Protein AF-A0A443SKQ0-F1 (afdb_monomer)

Mean predicted aligned error: 6.82 Å

Sequence (87 aa):
MPPVTSAHWSGVRSAHSPGSVCPQNVPNIKNETEALKKMTSGRLNTLKKLIPLLQNQSEDCLYLNIYAPAIAKVEKRNERAKVAVKL

Secondary structure (DSSP, 8-state):
-PPPPPPP-SS----SS--PBPP------S-HHHHHHHS-HHHHHHHHHHGGGG-SB-S----------SS--TT-TTPPPPP----

InterPro domains:
  IPR002018 Carboxylesterase, type B [PF00135] (2-75)
  IPR019819 Carboxylesterase type B, conserved site [PS00941] (59-69)
  IPR029058 Alpha/Beta hydrolase fold [G3DSA:3.40.50.1820] (1-86)
  IPR029058 Alpha/Beta hydrolase fold [SSF53474] (2-72)
  IPR051093 Neuroligin and Bile salt-activated lipase [PTHR43903] (1-76)

Radius of gyration: 19.08 Å; Cα contacts (8 Å, |Δi|>4): 35; chains: 1; bounding box: 36×23×56 Å

pLDDT: mean 88.93, std 9.4, range [57.56, 96.06]

Foldseek 3Di:
DPDDDDDDDPDDDDDPDQDAAEDDDQDDCPDVVVVVVVDPPVVSVVSVVCVVVNPRHDNPHPDDDDDDDPDDPPPCPPDDDDDDDDD

Organism: NCBI:txid299467

Solvent-accessible surface area (backbone atoms only — not comparable to full-atom values): 6331 Å² total; per-residue (Å²): 131,80,90,71,84,78,81,87,76,83,86,84,80,89,77,91,65,85,72,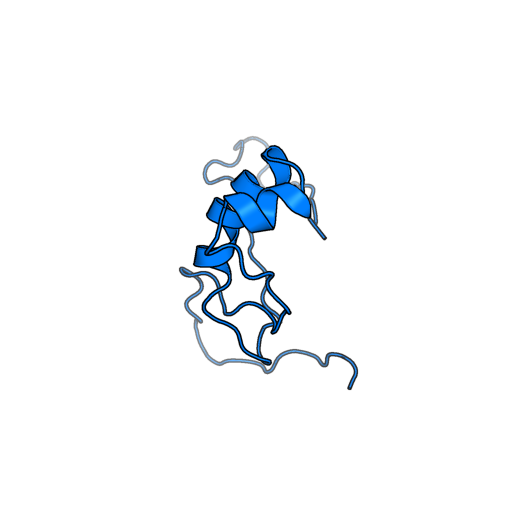41,37,59,74,70,92,73,80,85,59,89,50,58,76,64,38,55,76,76,40,56,70,71,58,51,56,52,46,66,67,45,52,75,79,59,66,56,56,30,91,76,28,97,69,87,84,88,88,74,75,92,72,67,76,78,89,50,91,83,63,83,77,88,84,86,85,87,128

Structure (mmCIF, N/CA/C/O backbone):
data_AF-A0A443SKQ0-F1
#
_entry.id   AF-A0A443SKQ0-F1
#
loop_
_atom_site.group_PDB
_atom_site.id
_atom_site.type_symbol
_atom_site.label_atom_id
_atom_site.label_alt_id
_atom_site.label_comp_id
_atom_site.label_asym_id
_atom_site.label_entity_id
_atom_site.label_seq_id
_atom_site.pdbx_PDB_ins_code
_atom_site.Cartn_x
_atom_site.Cartn_y
_atom_site.Cartn_z
_atom_site.occupancy
_atom_site.B_iso_or_equiv
_atom_site.auth_seq_id
_atom_site.auth_comp_id
_atom_site.auth_asym_id
_atom_site.auth_atom_id
_atom_site.pdbx_PDB_model_num
ATOM 1 N N . MET A 1 1 ? 18.288 12.855 6.362 1.00 79.94 1 MET A N 1
ATOM 2 C CA . MET A 1 1 ? 18.841 12.818 4.992 1.00 79.94 1 MET A CA 1
ATOM 3 C C . MET A 1 1 ? 17.677 12.967 4.024 1.00 79.94 1 MET A C 1
ATOM 5 O O . MET A 1 1 ? 16.680 12.289 4.247 1.00 79.94 1 MET A O 1
ATOM 9 N N . PRO A 1 2 ? 17.726 13.880 3.040 1.00 90.62 2 PRO A N 1
ATOM 10 C CA . PRO A 1 2 ? 16.692 13.935 2.010 1.00 90.62 2 PRO A CA 1
ATOM 11 C C . PRO A 1 2 ? 16.713 12.643 1.173 1.00 90.62 2 PRO A C 1
ATOM 13 O O . PRO A 1 2 ? 17.775 12.026 1.054 1.00 90.62 2 PRO A O 1
ATOM 16 N N . PRO A 1 3 ? 15.573 12.211 0.606 1.00 90.81 3 PRO A N 1
ATOM 17 C CA . PRO A 1 3 ? 15.557 11.069 -0.296 1.00 90.81 3 PRO A CA 1
ATOM 18 C C . PRO A 1 3 ? 16.407 11.375 -1.533 1.00 90.81 3 PRO A C 1
ATOM 20 O O . PRO A 1 3 ? 16.316 12.458 -2.113 1.00 90.81 3 PRO A O 1
ATOM 23 N N . VAL A 1 4 ? 17.239 10.413 -1.920 1.00 94.62 4 VAL A N 1
ATOM 24 C CA . VAL A 1 4 ? 18.066 10.475 -3.130 1.00 94.62 4 VAL A CA 1
ATOM 25 C C . VAL A 1 4 ? 17.433 9.645 -4.243 1.00 94.62 4 VAL A C 1
ATOM 27 O O . VAL A 1 4 ? 16.501 8.873 -4.009 1.00 94.62 4 VAL A O 1
ATOM 30 N N . THR A 1 5 ? 17.930 9.799 -5.468 1.00 93.00 5 THR A N 1
ATOM 31 C CA . THR A 1 5 ? 17.525 8.943 -6.583 1.00 93.00 5 THR A CA 1
ATOM 32 C C . THR A 1 5 ? 17.837 7.481 -6.269 1.00 93.00 5 THR A C 1
ATOM 34 O O . THR A 1 5 ? 18.902 7.153 -5.746 1.00 93.00 5 THR A O 1
ATOM 37 N N . SER A 1 6 ? 16.896 6.588 -6.580 1.00 90.56 6 SER A N 1
ATOM 38 C CA . SER A 1 6 ? 17.094 5.150 -6.395 1.00 90.56 6 SER A CA 1
ATOM 39 C C . SER A 1 6 ? 18.274 4.650 -7.229 1.00 90.56 6 SER A C 1
ATOM 41 O O . SER A 1 6 ? 18.468 5.106 -8.358 1.00 90.56 6 SER A O 1
ATOM 43 N N . ALA A 1 7 ? 19.008 3.661 -6.718 1.00 89.62 7 ALA A N 1
ATOM 44 C CA . ALA A 1 7 ? 20.063 3.004 -7.479 1.00 89.62 7 ALA A CA 1
ATOM 45 C C . ALA A 1 7 ? 19.511 2.344 -8.756 1.00 89.62 7 ALA A C 1
ATOM 47 O O . ALA A 1 7 ? 18.425 1.757 -8.757 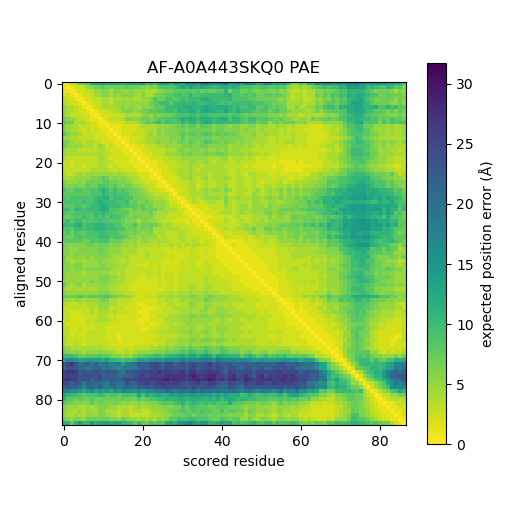1.00 89.62 7 ALA A O 1
ATOM 48 N N . HIS A 1 8 ? 20.281 2.419 -9.842 1.00 93.62 8 HIS A N 1
ATOM 49 C CA . HIS A 1 8 ? 19.983 1.670 -11.058 1.00 93.62 8 HIS A CA 1
ATOM 50 C C . HIS A 1 8 ? 20.173 0.169 -10.811 1.00 93.62 8 HIS A C 1
ATOM 52 O O . HIS A 1 8 ? 21.101 -0.240 -10.114 1.00 93.62 8 HIS A O 1
ATOM 58 N N . TRP A 1 9 ? 19.313 -0.654 -11.407 1.00 93.56 9 TRP A N 1
ATOM 59 C CA . TRP A 1 9 ? 19.446 -2.109 -11.397 1.00 93.56 9 TRP A CA 1
ATOM 60 C C . TRP A 1 9 ? 19.682 -2.624 -12.818 1.00 93.56 9 TRP A C 1
ATOM 62 O O . TRP A 1 9 ? 19.255 -2.004 -13.794 1.00 93.56 9 TRP A O 1
ATOM 72 N N . SER A 1 10 ? 20.362 -3.762 -12.944 1.00 95.50 10 SER A N 1
ATOM 73 C CA . SER A 1 10 ? 20.505 -4.470 -14.215 1.00 95.50 10 SER A CA 1
ATOM 74 C C . SER A 1 10 ? 19.362 -5.474 -14.404 1.00 95.50 10 SER A C 1
ATOM 76 O O . SER A 1 10 ? 18.905 -6.112 -13.456 1.00 95.50 10 SER A O 1
ATOM 78 N N . GLY A 1 11 ? 18.882 -5.617 -15.641 1.00 94.81 11 GLY A N 1
ATOM 79 C CA . GLY A 1 11 ? 17.832 -6.579 -15.986 1.00 94.81 11 GLY A CA 1
ATOM 80 C C . GLY A 1 11 ? 16.436 -6.218 -15.458 1.00 94.81 11 GLY A C 1
ATOM 81 O O . GLY A 1 11 ? 16.067 -5.048 -15.347 1.00 94.81 11 GLY A O 1
ATOM 82 N N . VAL A 1 12 ? 15.629 -7.244 -15.176 1.00 94.62 12 VAL A N 1
ATOM 83 C CA . VAL A 1 12 ? 14.223 -7.108 -14.759 1.00 94.62 12 VAL A CA 1
ATOM 84 C C . VAL A 1 12 ? 14.096 -7.358 -13.258 1.00 94.62 12 VAL A C 1
ATOM 86 O O . VAL A 1 12 ? 14.514 -8.401 -12.760 1.00 94.62 12 VAL A O 1
ATOM 89 N N . ARG A 1 13 ? 13.469 -6.423 -12.536 1.00 92.44 13 ARG A N 1
ATOM 90 C CA . ARG A 1 13 ? 13.166 -6.560 -11.105 1.00 92.44 13 ARG A CA 1
ATOM 91 C C . ARG A 1 13 ? 11.733 -7.058 -10.913 1.00 92.44 13 ARG A C 1
ATOM 93 O O . ARG A 1 13 ? 10.803 -6.498 -11.486 1.00 92.44 13 ARG A O 1
ATOM 100 N N . SER A 1 14 ? 11.547 -8.089 -10.089 1.00 94.38 14 SER A N 1
ATOM 101 C CA . SER A 1 14 ? 10.212 -8.597 -9.741 1.00 94.38 14 SER A CA 1
ATOM 102 C C . SER A 1 14 ? 9.472 -7.615 -8.823 1.00 94.38 14 SER A C 1
ATOM 104 O O . SER A 1 14 ? 10.033 -7.176 -7.820 1.00 94.38 14 SER A O 1
ATOM 106 N N . ALA A 1 15 ? 8.216 -7.298 -9.155 1.00 94.19 15 ALA A N 1
ATOM 107 C CA . ALA A 1 15 ? 7.359 -6.354 -8.424 1.00 94.19 15 ALA A CA 1
ATOM 108 C C . ALA A 1 15 ? 5.945 -6.921 -8.162 1.00 94.19 15 ALA A C 1
ATOM 110 O O . ALA A 1 15 ? 4.955 -6.198 -8.191 1.00 94.19 15 ALA A O 1
ATOM 111 N N . HIS A 1 16 ? 5.846 -8.237 -7.950 1.00 94.75 16 HIS A N 1
ATOM 112 C CA . HIS A 1 16 ? 4.568 -8.941 -7.756 1.00 94.75 16 HIS A CA 1
ATOM 113 C C . HIS A 1 16 ? 4.020 -8.845 -6.325 1.00 94.75 16 HIS A C 1
ATOM 115 O O . HIS A 1 16 ? 2.825 -9.037 -6.110 1.00 94.75 16 HIS A O 1
ATOM 121 N N . SER A 1 17 ? 4.887 -8.552 -5.355 1.00 92.44 17 SER A N 1
ATOM 122 C CA . SER A 1 17 ? 4.541 -8.438 -3.938 1.00 92.44 17 SER A CA 1
ATOM 123 C C . SER A 1 17 ? 4.749 -7.003 -3.460 1.00 92.44 17 SER A C 1
ATOM 125 O O . SER A 1 17 ? 5.669 -6.337 -3.944 1.00 92.44 17 SER A O 1
ATOM 127 N N . PRO A 1 18 ? 3.946 -6.522 -2.495 1.00 91.69 18 PRO A N 1
ATOM 128 C CA . PRO A 1 18 ? 4.188 -5.225 -1.882 1.00 91.69 18 PRO A CA 1
ATOM 129 C C . PRO A 1 18 ? 5.541 -5.217 -1.153 1.00 91.69 18 PRO A C 1
ATOM 131 O O . PRO A 1 18 ? 5.929 -6.210 -0.533 1.00 91.69 18 PRO A O 1
ATOM 134 N N . GLY A 1 19 ? 6.251 -4.090 -1.238 1.00 92.25 19 GLY A N 1
ATOM 135 C CA . GLY A 1 19 ? 7.491 -3.860 -0.492 1.00 92.25 19 GLY A CA 1
ATOM 136 C C . GLY A 1 19 ? 7.262 -3.706 1.016 1.00 92.25 19 GLY A C 1
ATOM 137 O O . GLY A 1 19 ? 6.126 -3.702 1.495 1.00 92.25 19 GLY A O 1
ATOM 138 N N . SER A 1 20 ? 8.355 -3.561 1.768 1.00 95.12 20 SER A N 1
ATOM 139 C CA . SER A 1 20 ? 8.315 -3.214 3.192 1.00 95.12 20 SER A CA 1
ATOM 140 C C . SER A 1 20 ? 7.675 -1.847 3.413 1.00 95.12 20 SER A C 1
ATOM 142 O O . SER A 1 20 ? 7.843 -0.914 2.625 1.00 95.12 20 SER A O 1
ATOM 144 N N . VAL A 1 21 ? 6.950 -1.724 4.520 1.00 95.69 21 VAL A N 1
ATOM 145 C CA . VAL A 1 21 ? 6.391 -0.450 4.977 1.00 95.69 21 VAL A CA 1
ATOM 146 C C . VAL A 1 21 ? 7.405 0.295 5.838 1.00 95.69 21 VAL A C 1
ATOM 148 O O . VAL A 1 21 ? 8.306 -0.305 6.425 1.00 95.69 21 VAL A O 1
ATOM 151 N N . CYS A 1 22 ? 7.254 1.614 5.936 1.00 95.75 22 CYS A N 1
ATOM 152 C CA . CYS A 1 22 ? 8.142 2.415 6.770 1.00 95.75 22 CYS A CA 1
ATOM 153 C C . CYS A 1 22 ? 7.932 2.121 8.262 1.00 95.75 22 CYS A C 1
ATOM 155 O O . CYS A 1 22 ? 6.799 1.803 8.658 1.00 95.75 22 CYS A O 1
ATOM 157 N N . PRO A 1 23 ? 8.975 2.274 9.100 1.00 95.88 23 PRO A N 1
ATOM 158 C CA . PRO A 1 23 ? 8.855 2.089 10.534 1.00 95.88 23 PRO A CA 1
ATOM 159 C C . PRO A 1 23 ? 7.857 3.097 11.097 1.00 95.88 23 PRO A C 1
ATOM 161 O O . PRO A 1 23 ? 7.968 4.303 10.872 1.00 95.88 23 PRO A O 1
ATOM 164 N N . GLN A 1 24 ? 6.851 2.597 11.804 1.00 93.25 24 GLN A N 1
ATOM 165 C CA . GLN A 1 24 ? 5.767 3.409 12.337 1.00 93.25 24 GLN A CA 1
ATOM 166 C C . GLN A 1 24 ? 5.352 2.912 13.717 1.00 93.25 24 GLN A C 1
ATOM 168 O O . GLN A 1 24 ? 5.365 1.716 14.008 1.00 93.25 24 GLN A O 1
ATOM 173 N N . ASN A 1 25 ? 4.928 3.837 14.573 1.00 91.94 25 ASN A N 1
ATOM 174 C CA . ASN A 1 25 ? 4.445 3.490 15.901 1.00 91.94 25 ASN A CA 1
ATOM 175 C C . ASN A 1 25 ? 2.990 3.001 15.830 1.00 91.94 25 ASN A C 1
ATOM 177 O O . ASN A 1 25 ? 2.046 3.795 15.880 1.00 91.94 25 ASN A O 1
ATOM 181 N N . VAL A 1 26 ? 2.809 1.687 15.674 1.00 89.81 26 VAL A N 1
ATOM 182 C CA . VAL A 1 26 ? 1.480 1.068 15.635 1.00 89.81 26 VAL A CA 1
ATOM 183 C C . VAL A 1 26 ? 0.877 0.965 17.045 1.00 89.81 26 VAL A C 1
ATOM 185 O O . VAL A 1 26 ? 1.531 0.474 17.967 1.00 89.81 26 VAL A O 1
ATOM 188 N N . PRO A 1 27 ? -0.384 1.387 17.255 1.00 89.56 27 PRO A N 1
ATOM 189 C CA . PRO A 1 27 ? -1.026 1.264 18.556 1.00 89.56 27 PRO A CA 1
ATOM 190 C C . PRO A 1 27 ? -1.293 -0.207 18.890 1.00 89.56 27 PRO A C 1
ATOM 192 O O . PRO A 1 27 ? -1.790 -0.971 18.061 1.00 89.56 27 PRO A O 1
ATOM 195 N N . ASN A 1 28 ? -1.020 -0.599 20.133 1.00 87.62 28 ASN A N 1
ATOM 196 C CA . ASN A 1 28 ? -1.345 -1.937 20.609 1.00 87.62 28 ASN A CA 1
ATOM 197 C C . ASN A 1 28 ? -2.863 -2.068 20.826 1.00 87.62 28 ASN A C 1
ATOM 199 O O . ASN A 1 28 ? -3.425 -1.421 21.708 1.00 87.62 28 ASN A O 1
ATOM 203 N N . ILE A 1 29 ? -3.510 -2.916 20.022 1.00 89.69 29 ILE A N 1
ATOM 204 C CA . ILE A 1 29 ? -4.954 -3.189 20.085 1.00 89.69 29 ILE A CA 1
ATOM 205 C C . ILE A 1 29 ? -5.285 -4.606 20.578 1.00 89.69 29 ILE A C 1
ATOM 207 O O . ILE A 1 29 ? -6.407 -5.063 20.379 1.00 89.69 29 ILE A O 1
ATOM 211 N N . LYS A 1 30 ? -4.332 -5.314 21.206 1.00 87.75 30 LYS A N 1
ATOM 212 C CA . LYS A 1 30 ? -4.557 -6.679 21.724 1.00 87.75 30 LYS A CA 1
ATOM 213 C C . LYS A 1 30 ? -5.757 -6.744 22.680 1.00 87.75 30 LYS A C 1
ATOM 215 O O . LYS A 1 30 ? -6.522 -7.699 22.626 1.00 87.75 30 LYS A O 1
ATOM 220 N N . ASN A 1 31 ? -5.936 -5.708 23.504 1.00 91.38 31 ASN A N 1
ATOM 221 C CA . ASN A 1 31 ? -7.058 -5.578 24.432 1.00 91.38 31 ASN A CA 1
ATOM 222 C C . ASN A 1 31 ? -8.141 -4.668 23.844 1.00 91.38 31 ASN A C 1
ATOM 224 O O . ASN A 1 31 ? -8.030 -3.441 23.894 1.00 91.38 31 ASN A O 1
ATOM 228 N N . GLU A 1 32 ? -9.217 -5.257 23.324 1.00 87.94 32 GLU A N 1
ATOM 229 C CA . GLU A 1 32 ? -10.294 -4.491 22.683 1.00 87.94 32 GLU A CA 1
ATOM 230 C C . GLU A 1 32 ? -10.996 -3.534 23.650 1.00 87.94 32 GLU A C 1
ATOM 232 O O . GLU A 1 32 ? -11.225 -2.374 23.313 1.00 87.94 32 GLU A O 1
ATOM 237 N N . THR A 1 33 ? -11.273 -3.977 24.878 1.00 88.94 33 THR A N 1
ATOM 238 C CA . THR A 1 33 ? -11.945 -3.165 25.903 1.00 88.94 33 THR A CA 1
ATOM 239 C C . THR A 1 33 ? -11.131 -1.930 26.287 1.00 88.94 33 THR A C 1
ATOM 24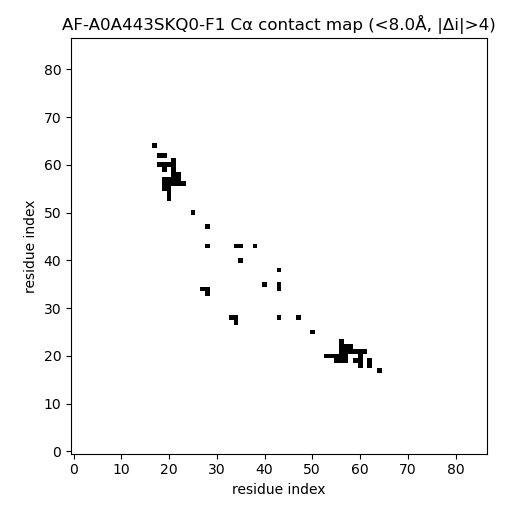1 O O . THR A 1 33 ? -11.690 -0.861 26.520 1.00 88.94 33 THR A O 1
ATOM 244 N N . GLU A 1 34 ? -9.802 -2.044 26.339 1.00 89.62 34 GLU A N 1
ATOM 245 C CA . GLU A 1 34 ? -8.915 -0.908 26.616 1.00 89.62 34 GLU A CA 1
ATOM 246 C C . GLU A 1 34 ? -8.744 -0.005 25.395 1.00 89.62 34 GLU A C 1
ATOM 248 O O . GLU A 1 34 ? -8.696 1.219 25.531 1.00 89.62 34 GLU A O 1
ATOM 253 N N . ALA A 1 35 ? -8.691 -0.588 24.196 1.00 89.88 35 ALA A N 1
ATOM 254 C CA . ALA A 1 35 ? -8.623 0.165 22.953 1.00 89.88 35 ALA A CA 1
ATOM 255 C C . ALA A 1 35 ? -9.889 1.011 22.743 1.00 89.88 35 ALA A C 1
ATOM 257 O O . ALA A 1 35 ? -9.774 2.189 22.416 1.00 89.88 35 ALA A O 1
ATOM 258 N N . LEU A 1 36 ? -11.080 0.467 23.014 1.00 91.44 36 LEU A N 1
ATOM 259 C CA . LEU A 1 36 ? -12.362 1.175 22.889 1.00 91.44 36 LEU A CA 1
ATOM 260 C C . LEU A 1 36 ? -12.513 2.352 23.864 1.00 91.44 36 LEU A C 1
ATOM 262 O O . LEU A 1 36 ? -13.253 3.287 23.575 1.00 91.44 36 LEU A O 1
ATOM 266 N N . LYS A 1 37 ? -11.775 2.360 24.983 1.00 91.06 37 LYS A N 1
ATOM 267 C CA . LYS A 1 37 ? -11.691 3.543 25.860 1.00 91.06 37 LYS A CA 1
ATOM 268 C C . LYS A 1 37 ? -10.914 4.695 25.215 1.00 91.06 37 LYS A C 1
ATOM 270 O O . LYS A 1 37 ? -11.129 5.845 25.575 1.00 91.06 37 LYS A O 1
ATOM 275 N N . LYS A 1 38 ? -9.991 4.395 24.292 1.00 88.56 38 LYS A N 1
ATOM 276 C CA . LYS A 1 38 ? -9.097 5.372 23.644 1.00 88.56 38 LYS A CA 1
ATOM 277 C C . LYS A 1 38 ? -9.528 5.748 22.225 1.00 88.56 38 LYS A C 1
ATOM 279 O O . LYS A 1 38 ? -9.135 6.804 21.739 1.00 88.56 38 LYS A O 1
ATOM 284 N N . MET A 1 39 ? -10.270 4.888 21.528 1.00 90.44 39 MET A N 1
ATOM 285 C CA . MET A 1 39 ? -10.663 5.099 20.133 1.00 90.44 39 MET A CA 1
ATOM 286 C C . MET A 1 39 ? -12.054 4.549 19.819 1.00 90.44 39 MET A C 1
ATOM 288 O O . MET A 1 39 ? -12.543 3.638 20.478 1.00 90.44 39 MET A O 1
ATOM 292 N N . THR A 1 40 ? -12.670 5.063 18.754 1.00 94.38 40 THR A N 1
A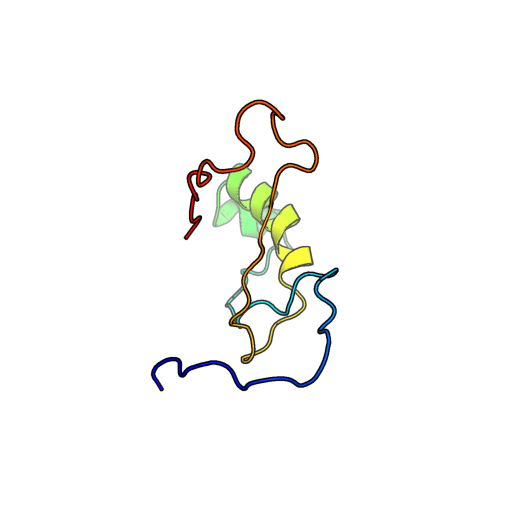TOM 293 C CA . THR A 1 40 ? -13.976 4.589 18.280 1.00 94.38 40 THR A CA 1
ATOM 294 C C . THR A 1 40 ? -13.906 3.173 17.701 1.00 94.38 40 THR A C 1
ATOM 296 O O . THR A 1 40 ? -12.882 2.747 17.155 1.00 94.38 40 THR A O 1
ATOM 299 N N . SER A 1 41 ? -15.030 2.454 17.751 1.00 92.56 41 SER A N 1
ATOM 300 C CA . SER A 1 41 ? -15.174 1.100 17.195 1.00 92.56 41 SER A CA 1
ATOM 301 C C . SER A 1 41 ? -14.819 1.023 15.704 1.00 92.56 41 SER A C 1
ATOM 303 O O . SER A 1 41 ? -14.138 0.093 15.274 1.00 92.56 41 SER A O 1
ATOM 305 N N . GLY A 1 42 ? -15.201 2.034 14.916 1.00 93.69 42 GLY A N 1
ATOM 306 C CA . GLY A 1 42 ? -14.848 2.124 13.496 1.00 93.69 42 GLY A CA 1
ATOM 307 C C . GLY A 1 42 ? -13.336 2.196 13.264 1.00 93.69 42 GLY A C 1
ATOM 308 O O . GLY A 1 42 ? -12.802 1.470 12.426 1.00 93.69 42 GLY A O 1
ATOM 309 N N . ARG A 1 43 ? -12.620 3.012 14.049 1.00 93.50 43 ARG A N 1
ATOM 310 C CA . ARG A 1 43 ? -11.156 3.118 13.959 1.00 93.50 43 ARG A CA 1
ATOM 311 C C . ARG A 1 43 ? -10.473 1.811 14.356 1.00 93.50 43 ARG A C 1
ATOM 313 O O . ARG A 1 43 ? -9.545 1.386 13.671 1.00 93.50 43 ARG A O 1
ATOM 320 N N . LEU A 1 44 ? -10.953 1.166 15.416 1.00 93.94 44 LEU A N 1
ATOM 321 C CA . LEU A 1 44 ? -10.446 -0.125 15.876 1.00 93.94 44 LEU A CA 1
ATOM 322 C C . LEU A 1 44 ? -10.601 -1.201 14.790 1.00 93.94 44 LEU A C 1
ATOM 324 O O . LEU A 1 44 ? -9.642 -1.908 14.487 1.00 93.94 44 LEU A O 1
ATOM 328 N N . ASN A 1 45 ? -11.763 -1.275 14.137 1.00 94.00 45 ASN A N 1
ATOM 329 C CA . ASN A 1 45 ? -12.000 -2.216 13.039 1.00 94.00 45 ASN A CA 1
ATOM 330 C C . ASN A 1 45 ? -11.094 -1.960 11.829 1.00 94.00 45 ASN A C 1
ATOM 332 O O . ASN A 1 45 ? -10.606 -2.908 11.214 1.00 94.00 45 ASN A O 1
ATOM 336 N N . THR A 1 46 ? -10.831 -0.696 11.497 1.00 93.88 46 THR A N 1
ATOM 337 C CA . THR A 1 46 ? -9.865 -0.342 10.449 1.00 93.88 46 THR A CA 1
ATOM 338 C C . THR A 1 46 ? -8.452 -0.787 10.829 1.00 93.88 46 THR A C 1
ATOM 340 O O . THR A 1 46 ? -7.777 -1.426 10.025 1.00 93.88 46 THR A O 1
ATOM 343 N N . LEU A 1 47 ? -8.016 -0.535 12.067 1.00 92.94 47 LEU A N 1
ATOM 344 C CA .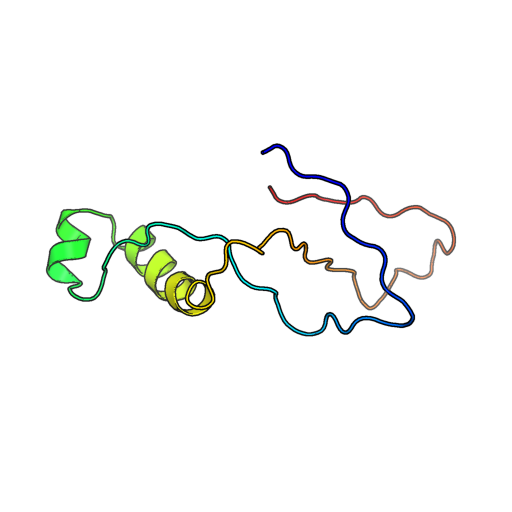 LEU A 1 47 ? -6.693 -0.946 12.546 1.00 92.94 47 LEU A CA 1
ATOM 345 C C . LEU A 1 47 ? -6.523 -2.468 12.572 1.00 92.94 47 LEU A C 1
ATOM 347 O O . LEU A 1 47 ? -5.477 -2.955 12.157 1.00 92.94 47 LEU A O 1
ATOM 351 N N . LYS A 1 48 ? -7.556 -3.225 12.961 1.00 92.94 48 LYS A N 1
ATOM 352 C CA . LYS A 1 48 ? -7.541 -4.697 12.897 1.00 92.94 48 LYS A CA 1
ATOM 353 C C . LYS A 1 48 ? -7.231 -5.221 11.493 1.00 92.94 48 LYS A C 1
ATOM 355 O O . LYS A 1 48 ? -6.516 -6.206 11.361 1.00 92.94 48 LYS A O 1
ATOM 360 N N . LYS A 1 49 ? -7.745 -4.560 10.450 1.00 93.69 49 LYS A N 1
ATOM 361 C CA . LYS A 1 49 ? -7.484 -4.927 9.048 1.00 93.69 49 LYS A CA 1
ATOM 362 C C . LYS A 1 49 ? -6.103 -4.479 8.570 1.00 93.69 49 LYS A C 1
ATOM 364 O O . LYS A 1 49 ? -5.497 -5.162 7.754 1.00 93.69 49 LYS A O 1
ATOM 369 N N . LEU A 1 50 ? -5.620 -3.333 9.054 1.00 92.75 50 LEU A N 1
ATOM 370 C CA . LEU A 1 50 ? -4.366 -2.732 8.595 1.00 92.75 50 LEU A CA 1
ATOM 371 C C . LEU A 1 50 ? -3.124 -3.324 9.265 1.00 92.75 50 LEU A C 1
ATOM 373 O O . LEU A 1 50 ? -2.137 -3.550 8.580 1.00 92.75 50 LEU A O 1
ATOM 377 N N . ILE A 1 51 ? -3.153 -3.588 10.574 1.00 92.62 51 ILE A N 1
ATOM 378 C CA . ILE A 1 51 ? -1.973 -4.037 11.336 1.00 92.62 51 ILE A CA 1
ATOM 379 C C . ILE A 1 51 ? -1.275 -5.263 10.722 1.00 92.62 51 ILE A C 1
ATOM 381 O O . ILE A 1 51 ? -0.046 -5.242 10.656 1.00 92.62 51 ILE A O 1
ATOM 385 N N . PRO A 1 52 ? -1.981 -6.295 10.219 1.00 92.12 52 PRO A N 1
ATOM 386 C CA . PRO A 1 52 ? -1.329 -7.419 9.544 1.00 92.12 52 PRO A CA 1
ATOM 387 C C . PRO A 1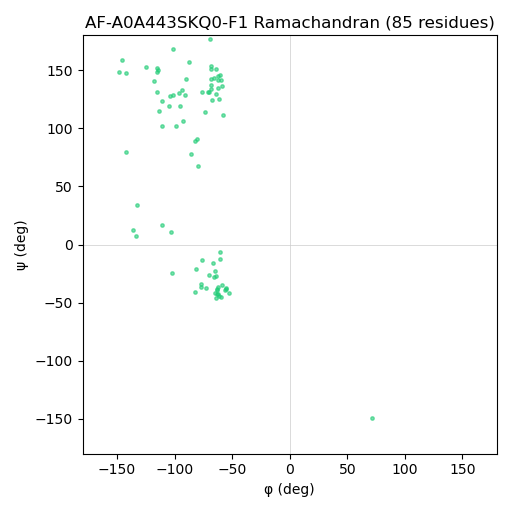 52 ? -0.507 -7.002 8.315 1.00 92.12 52 PRO A C 1
ATOM 389 O O . PRO A 1 52 ? 0.557 -7.558 8.069 1.00 92.12 52 PRO A O 1
ATOM 392 N N . LEU A 1 53 ? -0.955 -5.982 7.577 1.00 91.81 53 LEU A N 1
ATOM 393 C CA . LEU A 1 53 ? -0.254 -5.446 6.405 1.00 91.81 53 LEU A CA 1
ATOM 394 C C . LEU A 1 53 ? 0.957 -4.576 6.785 1.00 91.81 53 LEU A C 1
ATOM 396 O O . LEU A 1 53 ? 1.775 -4.255 5.930 1.00 91.81 53 LEU A O 1
ATOM 400 N N . LEU A 1 54 ? 1.074 -4.193 8.060 1.00 92.31 54 LEU A N 1
ATOM 401 C CA . LEU A 1 54 ? 2.110 -3.303 8.591 1.00 92.31 54 LEU A CA 1
ATOM 402 C C . LEU A 1 54 ? 3.217 -4.050 9.353 1.00 92.31 54 LEU A C 1
ATOM 404 O O . LEU A 1 54 ? 4.013 -3.421 10.048 1.00 92.31 54 LEU A O 1
ATOM 408 N N . GLN A 1 55 ? 3.258 -5.384 9.275 1.00 89.50 55 GLN A N 1
ATOM 409 C CA . GLN A 1 55 ? 4.222 -6.193 10.031 1.00 89.50 55 GLN A CA 1
ATOM 410 C C . GLN A 1 55 ? 5.650 -6.095 9.478 1.00 89.50 55 GLN A C 1
ATOM 412 O O . GLN A 1 55 ? 6.604 -6.074 10.251 1.00 89.50 55 GLN A O 1
ATOM 417 N N . ASN A 1 56 ? 5.805 -6.018 8.155 1.00 93.12 56 ASN A N 1
ATOM 418 C CA . ASN A 1 56 ? 7.112 -5.997 7.499 1.00 93.12 56 ASN A CA 1
ATOM 419 C C . ASN A 1 56 ? 7.679 -4.567 7.424 1.00 93.12 56 ASN A C 1
ATOM 421 O O . ASN A 1 56 ? 7.572 -3.908 6.386 1.00 93.12 56 ASN A O 1
ATOM 425 N N . GLN A 1 57 ? 8.222 -4.077 8.543 1.00 94.88 57 GLN A N 1
ATOM 426 C CA . GLN A 1 57 ? 8.780 -2.726 8.661 1.00 94.88 57 GLN A CA 1
ATOM 427 C C . GLN A 1 57 ? 10.289 -2.699 8.399 1.00 94.88 57 GLN A C 1
ATOM 429 O O . GLN A 1 57 ? 11.035 -3.498 8.959 1.00 94.88 57 GLN A O 1
ATOM 434 N N . SER A 1 58 ? 10.733 -1.746 7.581 1.00 96.06 58 SER A N 1
ATOM 435 C CA . SER A 1 58 ? 12.148 -1.501 7.274 1.00 96.06 58 SER A CA 1
ATOM 436 C C . SER A 1 58 ? 12.373 -0.017 7.002 1.00 96.06 58 SER A C 1
ATOM 438 O O . SER A 1 58 ? 11.486 0.641 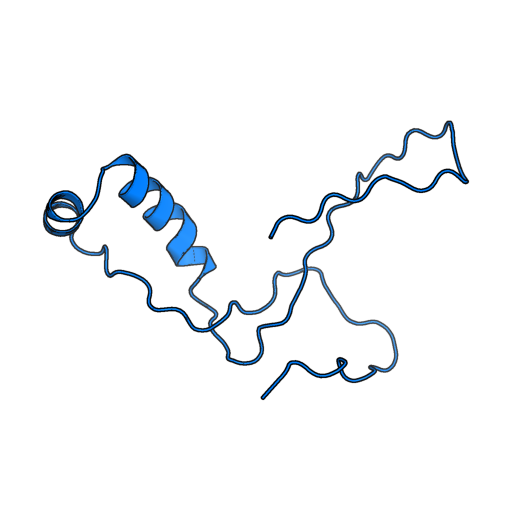6.466 1.00 96.06 58 SER A O 1
ATOM 440 N N . GLU A 1 59 ? 13.553 0.513 7.335 1.00 95.00 59 GLU A N 1
ATOM 441 C CA . GLU A 1 59 ? 13.955 1.874 6.938 1.00 95.00 59 GLU A CA 1
ATOM 442 C C . GLU A 1 59 ? 14.076 2.018 5.413 1.00 95.00 59 GLU A C 1
ATOM 444 O O . GLU A 1 59 ? 13.843 3.098 4.869 1.00 95.00 59 GLU A O 1
ATOM 449 N N . ASP A 1 60 ? 14.359 0.917 4.710 1.00 93.88 60 ASP A N 1
ATOM 450 C CA . ASP A 1 60 ? 14.213 0.844 3.260 1.00 93.88 60 ASP A CA 1
ATOM 451 C C . ASP A 1 60 ? 12.745 0.555 2.911 1.00 93.88 60 ASP A C 1
ATOM 453 O O . ASP A 1 60 ? 12.311 -0.597 2.857 1.00 93.88 60 ASP A O 1
ATOM 457 N N . CYS A 1 61 ? 11.954 1.619 2.758 1.00 94.31 61 CYS A N 1
ATOM 458 C CA . CYS A 1 61 ? 10.504 1.553 2.535 1.00 94.31 61 CYS A CA 1
ATOM 459 C C . CYS A 1 61 ? 9.996 2.454 1.401 1.00 94.31 61 CYS A C 1
ATOM 461 O O . CYS A 1 61 ? 8.786 2.614 1.231 1.00 94.31 61 CYS A O 1
ATOM 463 N N . LEU A 1 62 ? 10.894 3.078 0.633 1.00 94.31 62 LEU A N 1
ATOM 464 C CA . LEU A 1 62 ? 10.533 4.026 -0.426 1.00 94.31 62 LEU A CA 1
ATOM 465 C C . LEU A 1 62 ? 10.084 3.290 -1.698 1.00 94.31 62 LEU A C 1
ATOM 467 O O . LEU A 1 62 ? 10.741 3.326 -2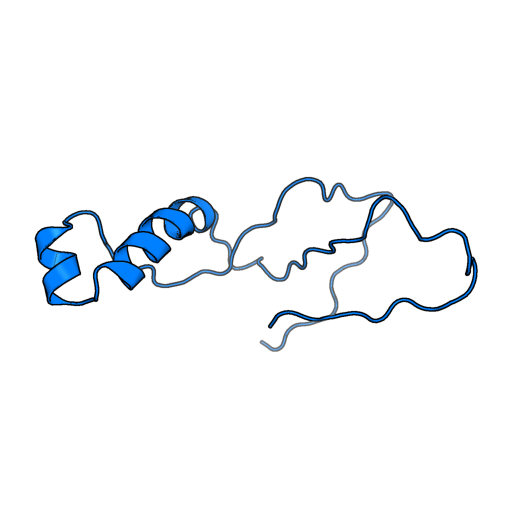.738 1.00 94.31 62 LEU A O 1
ATOM 471 N N . TYR A 1 63 ? 8.938 2.621 -1.597 1.00 93.62 63 TYR A N 1
ATOM 472 C CA . TYR A 1 63 ? 8.309 1.843 -2.658 1.00 93.62 63 TYR A CA 1
ATOM 473 C C . TYR A 1 63 ? 6.983 2.472 -3.089 1.00 93.62 63 TYR A C 1
ATOM 475 O O . TYR A 1 63 ? 6.274 3.088 -2.295 1.00 93.62 63 TYR A O 1
ATOM 483 N N . LEU A 1 64 ? 6.619 2.278 -4.356 1.00 94.75 64 LEU A N 1
ATOM 484 C CA . LEU A 1 64 ? 5.323 2.675 -4.902 1.00 94.75 64 LEU A CA 1
ATOM 485 C C . LEU A 1 64 ? 4.630 1.474 -5.541 1.00 94.75 64 LEU A C 1
ATOM 487 O O . LEU A 1 64 ? 5.287 0.551 -6.018 1.00 94.75 64 LEU A O 1
ATOM 491 N N . ASN A 1 65 ? 3.300 1.514 -5.574 1.00 94.44 65 ASN A N 1
ATOM 492 C CA . ASN A 1 65 ? 2.473 0.505 -6.229 1.00 94.44 65 ASN A CA 1
ATOM 493 C C . ASN A 1 65 ? 1.731 1.152 -7.400 1.00 94.44 65 ASN A C 1
ATOM 495 O O . ASN A 1 65 ? 1.110 2.203 -7.232 1.00 94.44 65 ASN A O 1
ATOM 499 N N . ILE A 1 66 ? 1.776 0.521 -8.574 1.00 94.31 66 ILE A N 1
ATOM 500 C CA . ILE A 1 66 ? 1.097 1.000 -9.783 1.00 94.31 66 ILE A CA 1
ATOM 501 C C . ILE A 1 66 ? -0.049 0.048 -10.105 1.00 94.31 66 ILE A C 1
ATOM 503 O O . ILE A 1 66 ? 0.167 -1.144 -10.304 1.00 94.31 66 ILE A O 1
ATOM 507 N N . TYR A 1 67 ? -1.262 0.589 -10.200 1.00 93.38 67 TYR A N 1
ATOM 508 C CA . TYR A 1 67 ? -2.451 -0.156 -10.603 1.00 93.38 67 TYR A CA 1
ATOM 509 C C . TYR A 1 67 ? -2.929 0.374 -11.952 1.00 93.38 67 TYR A C 1
ATOM 511 O O . TYR A 1 67 ? -3.339 1.529 -12.060 1.00 93.38 67 TYR A O 1
ATOM 519 N N . ALA A 1 68 ? -2.866 -0.472 -12.978 1.00 90.81 68 ALA A N 1
ATOM 520 C CA . ALA A 1 68 ? -3.328 -0.156 -14.324 1.00 90.81 68 ALA A CA 1
ATOM 521 C C . ALA A 1 68 ? -4.474 -1.103 -14.720 1.00 90.81 68 ALA A C 1
ATOM 523 O O . ALA A 1 68 ? -4.424 -2.290 -14.386 1.00 90.81 68 ALA A O 1
ATOM 524 N N . PRO A 1 69 ? -5.515 -0.615 -15.417 1.00 88.81 69 PRO A N 1
ATOM 525 C CA . PRO A 1 69 ? -6.596 -1.471 -15.888 1.00 88.81 69 PRO A CA 1
ATOM 526 C C . PRO A 1 69 ? -6.063 -2.485 -16.907 1.00 88.81 69 PRO A C 1
ATOM 528 O O . PRO A 1 69 ? -5.415 -2.108 -17.881 1.00 88.81 69 PRO A O 1
ATOM 531 N N . ALA A 1 70 ? -6.370 -3.768 -16.699 1.00 84.19 70 ALA A N 1
ATOM 532 C CA . ALA A 1 70 ? -5.915 -4.851 -17.576 1.00 84.19 70 ALA A CA 1
ATOM 533 C C . ALA A 1 70 ? -6.509 -4.767 -18.995 1.00 84.19 70 ALA A C 1
ATOM 535 O O . ALA A 1 70 ? -5.891 -5.210 -19.959 1.00 84.19 70 ALA A O 1
ATOM 536 N N . ILE A 1 71 ? -7.701 -4.178 -19.127 1.00 80.38 71 ILE A N 1
ATOM 537 C CA . ILE A 1 71 ? -8.383 -3.971 -20.405 1.00 80.38 71 ILE A CA 1
ATOM 538 C C . ILE A 1 71 ? -8.384 -2.469 -20.679 1.00 80.38 71 ILE A C 1
ATOM 540 O O . ILE A 1 71 ? -9.170 -1.714 -20.103 1.00 80.38 71 ILE A O 1
ATOM 544 N N . ALA A 1 72 ? -7.486 -2.024 -21.553 1.00 64.38 72 ALA A N 1
ATOM 545 C CA . ALA A 1 72 ? -7.557 -0.676 -22.094 1.00 64.38 72 ALA A CA 1
ATOM 546 C C . ALA A 1 72 ? -8.794 -0.580 -22.999 1.00 64.38 72 ALA A C 1
ATOM 548 O O . ALA A 1 72 ? -9.010 -1.453 -23.842 1.00 64.38 72 ALA A O 1
ATOM 549 N N . LYS A 1 73 ? -9.600 0.482 -22.871 1.00 63.97 73 LYS A N 1
ATOM 550 C CA . LYS A 1 73 ? -10.559 0.816 -23.932 1.00 63.97 73 LYS A CA 1
ATOM 551 C C . LYS A 1 73 ? -9.741 1.024 -25.210 1.00 63.97 73 LYS A C 1
ATOM 553 O O . LYS A 1 73 ? -8.951 1.960 -25.295 1.00 63.97 73 LYS A O 1
ATOM 558 N N . VAL A 1 74 ? -9.894 0.105 -26.163 1.00 57.56 74 VAL A N 1
ATOM 559 C CA . VAL A 1 74 ? -9.063 -0.031 -27.376 1.00 57.56 74 VAL A CA 1
ATOM 560 C C . VAL A 1 74 ? -9.115 1.212 -28.276 1.00 57.56 74 VAL A C 1
ATOM 562 O O . VAL A 1 74 ? -8.274 1.381 -29.154 1.00 57.56 74 VAL A O 1
ATOM 565 N N . GLU A 1 75 ? -10.051 2.124 -28.034 1.00 58.34 75 GLU A N 1
ATOM 566 C CA . GLU A 1 75 ? -10.334 3.255 -28.914 1.00 58.34 75 GLU A CA 1
ATOM 567 C C . GLU A 1 75 ? -9.213 4.295 -29.016 1.00 58.34 75 GLU A C 1
ATOM 569 O O . GLU A 1 75 ? -9.218 5.080 -29.959 1.00 58.34 75 GLU A O 1
ATOM 574 N N . LYS A 1 76 ? -8.222 4.316 -28.113 1.00 57.91 76 LYS A N 1
ATOM 575 C CA . LYS A 1 76 ? -7.156 5.330 -28.164 1.00 57.91 76 LYS A CA 1
ATOM 576 C C . LYS A 1 76 ? -5.787 4.780 -27.788 1.00 57.91 76 LYS A C 1
ATOM 578 O O . LYS A 1 76 ? -5.260 5.013 -26.706 1.00 57.91 76 LYS A O 1
ATOM 583 N N . ARG A 1 77 ? -5.169 4.103 -28.756 1.00 58.66 77 ARG A N 1
ATOM 584 C CA . ARG A 1 77 ? -3.826 3.500 -28.671 1.00 58.66 77 ARG A CA 1
ATOM 585 C C . ARG A 1 77 ? -2.683 4.509 -28.399 1.00 58.66 77 ARG A C 1
ATOM 587 O O . ARG A 1 77 ? -1.560 4.079 -28.181 1.00 58.66 77 ARG A O 1
ATOM 594 N N . ASN A 1 78 ? -2.958 5.820 -28.390 1.00 61.31 78 ASN A N 1
ATOM 595 C CA . ASN A 1 78 ? -1.962 6.885 -28.204 1.00 61.31 78 ASN A CA 1
ATOM 596 C C . ASN A 1 78 ? -2.399 8.010 -27.237 1.00 61.31 78 ASN A C 1
ATOM 598 O O . ASN A 1 78 ? -1.768 9.065 -27.193 1.00 61.31 78 ASN A O 1
ATOM 602 N N . GLU A 1 79 ? -3.483 7.825 -26.475 1.00 76.75 79 GLU A N 1
ATOM 603 C CA . GLU A 1 79 ? -3.914 8.823 -25.487 1.00 76.75 79 GLU A CA 1
ATOM 604 C C . GLU A 1 79 ? -3.273 8.532 -24.127 1.00 76.75 79 GLU A C 1
ATOM 606 O O . GLU A 1 79 ? -3.322 7.412 -23.615 1.00 76.75 79 GLU A O 1
ATOM 611 N N . ARG A 1 80 ? -2.642 9.549 -23.531 1.00 81.19 80 ARG A N 1
ATOM 612 C CA . ARG A 1 80 ? -2.066 9.433 -22.189 1.00 81.19 80 ARG A CA 1
ATOM 613 C C . ARG A 1 80 ? -3.194 9.281 -21.172 1.00 81.19 80 ARG A C 1
ATOM 615 O O . ARG A 1 80 ? -4.072 10.138 -21.080 1.00 81.19 80 ARG A O 1
ATOM 622 N N . ALA A 1 81 ? -3.146 8.211 -20.384 1.00 83.44 81 ALA A N 1
ATOM 623 C CA . ALA A 1 81 ? -4.076 8.023 -19.281 1.00 83.44 81 ALA A CA 1
ATOM 624 C C . ALA A 1 81 ? -3.858 9.093 -18.199 1.00 83.44 81 ALA A C 1
ATOM 626 O O . ALA A 1 81 ? -2.727 9.489 -17.907 1.00 83.44 81 ALA A O 1
ATOM 627 N N . LYS A 1 82 ? -4.951 9.545 -17.576 1.0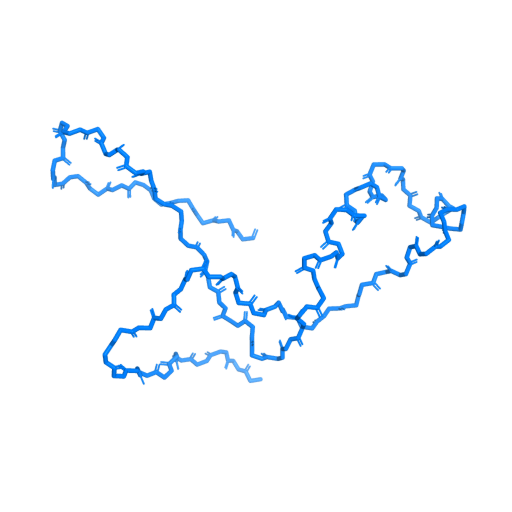0 88.44 82 LYS A N 1
ATOM 628 C CA . LYS A 1 82 ? -4.877 10.386 -16.377 1.00 88.44 82 LYS A CA 1
ATOM 629 C C . LYS A 1 82 ? -4.368 9.538 -15.211 1.00 88.44 82 LYS A C 1
ATOM 631 O O . LYS A 1 82 ? -4.896 8.455 -14.968 1.00 88.44 82 LYS A O 1
ATOM 636 N N . VAL A 1 83 ? -3.372 10.042 -14.488 1.00 91.31 83 VAL A N 1
ATOM 637 C CA . VAL A 1 83 ? -2.785 9.368 -13.322 1.00 91.31 83 VAL A CA 1
ATOM 638 C C . VAL A 1 83 ? -3.333 10.000 -12.049 1.00 91.31 83 VAL A C 1
ATOM 640 O O . VAL A 1 83 ? -3.286 11.218 -11.892 1.00 91.31 83 VAL A O 1
ATOM 643 N N . ALA A 1 84 ? -3.841 9.171 -11.140 1.00 94.19 84 ALA A N 1
ATOM 644 C CA . ALA A 1 84 ? -4.240 9.588 -9.802 1.00 94.19 84 ALA A CA 1
ATOM 645 C C . ALA A 1 84 ? -3.185 9.115 -8.798 1.00 94.19 84 ALA A C 1
ATOM 647 O O . ALA A 1 84 ? -2.948 7.915 -8.663 1.00 94.19 84 ALA A O 1
ATOM 648 N N . VAL A 1 85 ? -2.558 10.060 -8.099 1.00 94.75 85 VAL A N 1
ATOM 649 C CA . VAL A 1 85 ? -1.596 9.760 -7.035 1.00 94.75 85 VAL A CA 1
ATOM 650 C C . VAL A 1 85 ? -2.336 9.797 -5.706 1.00 94.75 85 VAL A C 1
ATOM 652 O O . VAL A 1 85 ? -2.904 10.824 -5.339 1.00 94.75 85 VAL A O 1
ATOM 655 N N . LYS A 1 86 ? -2.345 8.666 -4.997 1.00 91.94 86 LYS A N 1
ATOM 656 C CA . LYS A 1 86 ? -2.843 8.594 -3.625 1.00 91.94 86 LYS A CA 1
ATOM 657 C C . LYS A 1 86 ? -1.662 8.800 -2.682 1.00 91.94 86 LYS A C 1
ATOM 659 O O . LYS A 1 86 ? -0.813 7.916 -2.585 1.00 91.94 86 LYS A O 1
ATOM 664 N N . LEU A 1 87 ? -1.618 9.982 -2.075 1.00 74.75 87 LEU A N 1
ATOM 665 C CA . LEU A 1 87 ? -0.695 10.325 -0.994 1.00 74.75 87 LEU A CA 1
ATOM 666 C C . LEU A 1 87 ? -1.219 9.789 0.343 1.00 74.75 87 LEU A C 1
ATOM 668 O O . LEU A 1 87 ? -2.463 9.716 0.499 1.00 74.75 87 LEU A O 1
#